Protein AF-A0A2E2MD59-F1 (afdb_monomer)

Mean predicted aligned error: 12.91 Å

Foldseek 3Di:
DWFWKAFPDQPDFDFDVVVVRDTAHRQTDTDDCPDPRNVVCVVVVRIDGPDVPVPDDPDPDDDDDDDDDDDDDDD

Solvent-accessible surface area (backbone atoms only — not comparable to full-atom values): 4994 Å² total; per-residue (Å²): 99,80,44,51,31,18,45,67,46,80,83,53,85,42,70,30,73,94,59,82,53,41,65,51,47,61,89,34,42,77,40,49,58,73,41,73,71,49,39,47,35,47,74,75,52,53,31,40,71,66,66,89,69,85,76,83,90,84,77,96,73,84,84,84,94,78,81,80,83,86,86,86,81,91,132

Sequence (75 aa):
MAERHKPKRADATIPMPDRGGALMPAGGAVIDAGMPYYRRLIADGDIVPVTDEATTKTRTGAPTRRGRSRERAKT

pLDDT: mean 77.6, std 18.67, range [43.09, 95.0]

Structure (mmCIF, N/CA/C/O backbone):
data_AF-A0A2E2MD59-F1
#
_entry.id   AF-A0A2E2MD59-F1
#
loop_
_atom_site.group_PDB
_atom_site.id
_atom_site.type_symbol
_atom_site.label_atom_id
_atom_site.label_alt_id
_atom_site.label_comp_id
_atom_site.label_asym_id
_atom_site.label_entity_id
_atom_site.label_seq_id
_atom_site.pdbx_PDB_ins_code
_atom_site.Cartn_x
_atom_site.Cartn_y
_atom_site.Cartn_z
_atom_site.occupancy
_atom_site.B_iso_or_equiv
_atom_site.auth_seq_id
_atom_site.auth_comp_id
_atom_site.auth_asym_id
_atom_site.auth_atom_id
_atom_site.pdbx_PDB_model_num
ATOM 1 N N . MET A 1 1 ? -6.754 13.054 -0.886 1.00 62.31 1 MET A N 1
ATOM 2 C CA . MET A 1 1 ? -5.317 13.411 -0.782 1.00 62.31 1 MET A CA 1
ATOM 3 C C . MET A 1 1 ? -4.549 12.201 -1.268 1.00 62.31 1 MET A C 1
ATOM 5 O O . MET A 1 1 ? -4.884 11.095 -0.860 1.00 62.31 1 MET A O 1
ATO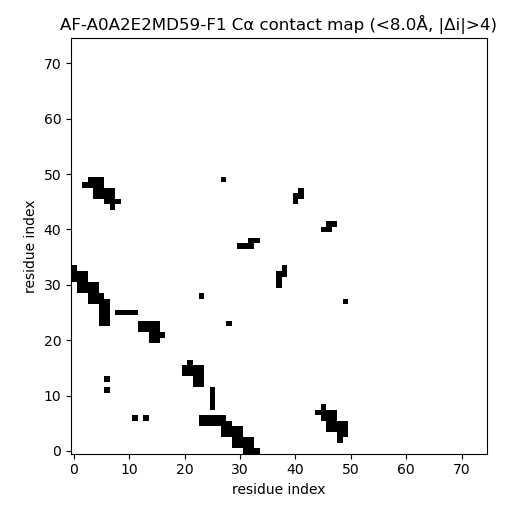M 9 N N . ALA A 1 2 ? -3.612 12.386 -2.195 1.00 75.88 2 ALA A N 1
ATOM 10 C CA . ALA A 1 2 ? -2.897 11.273 -2.806 1.00 75.88 2 ALA A CA 1
ATOM 11 C C . ALA A 1 2 ? -1.690 10.894 -1.936 1.00 75.88 2 ALA A C 1
ATOM 13 O O . ALA A 1 2 ? -0.765 11.688 -1.785 1.00 75.88 2 ALA A O 1
ATOM 14 N N . GLU A 1 3 ? -1.709 9.694 -1.362 1.00 85.88 3 GLU A N 1
ATOM 15 C CA . GLU A 1 3 ? -0.694 9.215 -0.422 1.00 85.88 3 GLU A CA 1
ATOM 16 C C . GLU A 1 3 ? -0.141 7.863 -0.863 1.00 85.88 3 GLU A C 1
ATOM 18 O O . GLU A 1 3 ? -0.853 7.023 -1.421 1.00 85.88 3 GLU A O 1
ATOM 23 N N . ARG A 1 4 ? 1.149 7.628 -0.607 1.00 91.19 4 ARG A N 1
ATOM 24 C CA . ARG A 1 4 ? 1.808 6.388 -1.018 1.00 91.19 4 ARG A CA 1
ATOM 25 C C . ARG A 1 4 ? 1.636 5.306 0.043 1.00 91.19 4 ARG A C 1
ATOM 27 O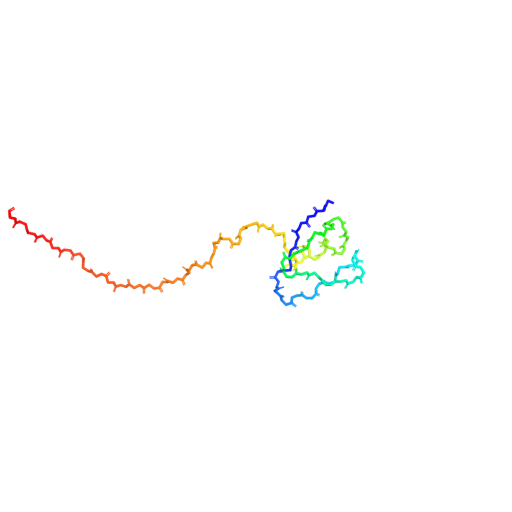 O . ARG A 1 4 ? 2.146 5.433 1.152 1.00 91.19 4 ARG A O 1
ATOM 34 N N . HIS A 1 5 ? 0.975 4.220 -0.336 1.00 91.81 5 HIS A N 1
ATOM 35 C CA . HIS A 1 5 ? 0.733 3.060 0.517 1.00 91.81 5 HIS A CA 1
ATOM 36 C C . HIS A 1 5 ? 1.276 1.796 -0.137 1.00 91.81 5 HIS A C 1
ATOM 38 O O . HIS A 1 5 ? 1.299 1.686 -1.362 1.00 91.81 5 HIS A O 1
ATOM 44 N N . LYS A 1 6 ? 1.717 0.841 0.680 1.00 93.00 6 LYS A N 1
ATOM 45 C CA . LYS A 1 6 ? 2.161 -0.481 0.235 1.00 93.00 6 LYS A CA 1
ATOM 46 C C . LYS A 1 6 ? 1.341 -1.585 0.889 1.00 93.00 6 LYS A C 1
ATOM 48 O O . LYS A 1 6 ? 0.877 -1.395 2.015 1.00 93.00 6 LYS A O 1
ATOM 53 N N . PRO A 1 7 ? 1.210 -2.749 0.238 1.00 94.12 7 PRO A N 1
ATOM 54 C CA . PRO A 1 7 ? 0.652 -3.920 0.887 1.00 94.12 7 PRO A CA 1
ATOM 55 C C . PRO A 1 7 ? 1.481 -4.306 2.116 1.00 94.12 7 PRO A C 1
ATOM 57 O O . PRO A 1 7 ? 2.714 -4.269 2.090 1.00 94.12 7 PRO A O 1
ATOM 60 N N . LYS A 1 8 ? 0.810 -4.681 3.206 1.00 91.62 8 LYS A N 1
ATOM 61 C CA . LYS A 1 8 ? 1.473 -5.162 4.426 1.00 91.62 8 LYS A CA 1
ATOM 62 C C . LYS A 1 8 ? 2.183 -6.494 4.195 1.00 91.62 8 LYS A C 1
ATOM 64 O O . LYS A 1 8 ? 3.242 -6.734 4.774 1.00 91.62 8 LYS A O 1
ATOM 69 N N . ARG A 1 9 ? 1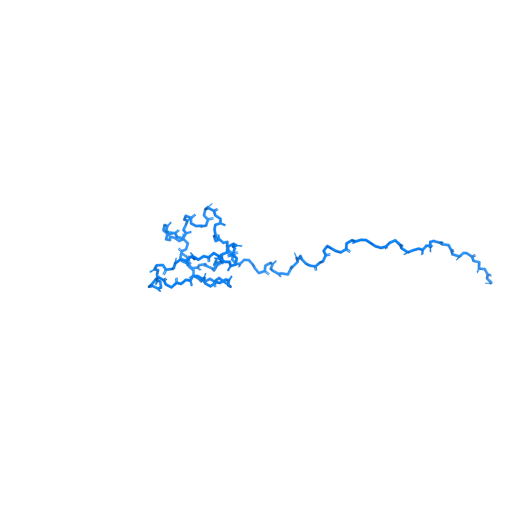.592 -7.361 3.367 1.00 88.50 9 ARG A N 1
ATOM 70 C CA . ARG A 1 9 ? 2.173 -8.643 2.954 1.00 88.50 9 ARG A CA 1
ATOM 71 C C . ARG A 1 9 ? 2.657 -8.552 1.511 1.00 88.50 9 ARG A C 1
ATOM 73 O O . ARG A 1 9 ? 1.956 -8.003 0.669 1.00 88.50 9 ARG A O 1
ATOM 80 N N . ALA A 1 10 ? 3.838 -9.092 1.224 1.00 82.31 10 ALA A N 1
ATOM 81 C CA . ALA A 1 10 ? 4.450 -9.009 -0.105 1.00 82.31 10 ALA A CA 1
ATOM 82 C C . ALA A 1 10 ? 3.681 -9.795 -1.187 1.00 82.31 10 ALA A C 1
ATOM 84 O O . ALA A 1 10 ? 3.799 -9.487 -2.368 1.00 82.31 10 ALA A O 1
ATOM 85 N N . ASP A 1 11 ? 2.894 -10.785 -0.773 1.00 87.44 11 ASP A N 1
ATOM 86 C CA . ASP A 1 11 ? 2.028 -11.640 -1.587 1.00 87.44 11 ASP A CA 1
ATOM 87 C C . ASP A 1 11 ? 0.572 -11.142 -1.661 1.00 87.44 11 ASP A C 1
ATOM 89 O O . ASP A 1 11 ? -0.266 -11.750 -2.330 1.00 87.44 11 ASP A O 1
ATOM 93 N N . ALA A 1 12 ? 0.241 -10.032 -0.990 1.00 88.06 12 ALA A N 1
ATOM 94 C CA . ALA A 1 12 ? -1.113 -9.498 -1.013 1.00 88.06 12 ALA A CA 1
ATOM 95 C C . ALA A 1 12 ? -1.479 -8.990 -2.414 1.00 88.06 12 ALA A C 1
ATOM 97 O O . ALA A 1 12 ? -0.835 -8.110 -2.985 1.00 88.06 12 ALA A O 1
ATOM 98 N N . THR A 1 13 ? -2.565 -9.542 -2.949 1.00 92.38 13 THR A N 1
ATOM 99 C CA . THR A 1 13 ? -3.095 -9.205 -4.270 1.00 92.38 13 THR A CA 1
ATOM 100 C C . THR A 1 13 ? -4.191 -8.158 -4.108 1.00 92.38 13 THR A C 1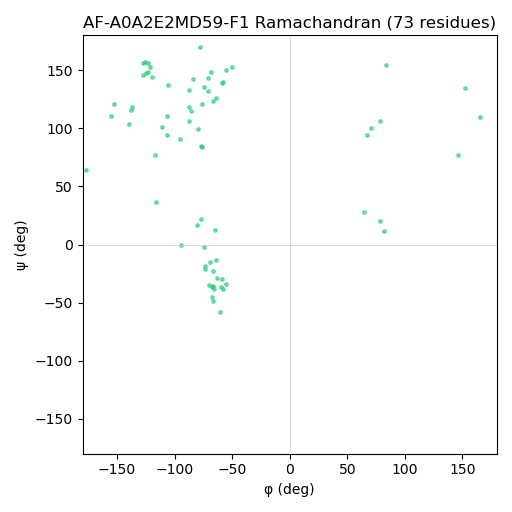
ATOM 102 O O . THR A 1 13 ? -5.350 -8.494 -3.880 1.00 92.38 13 THR A O 1
ATOM 105 N N . ILE A 1 14 ? -3.818 -6.878 -4.168 1.00 91.19 14 ILE A N 1
ATOM 106 C CA . ILE A 1 14 ? -4.743 -5.765 -3.910 1.00 91.19 14 ILE A CA 1
ATOM 107 C C . ILE A 1 14 ? -5.087 -5.076 -5.232 1.00 91.19 14 ILE A C 1
ATOM 109 O O . ILE A 1 14 ? -4.204 -4.448 -5.817 1.00 91.19 14 ILE A O 1
ATOM 113 N N . PRO A 1 15 ? -6.327 -5.186 -5.737 1.00 93.75 15 PRO A N 1
ATOM 114 C CA . PRO A 1 15 ? -6.718 -4.520 -6.971 1.00 93.75 15 PRO A CA 1
ATOM 115 C C . PRO A 1 15 ? -6.823 -3.004 -6.784 1.00 93.75 15 PRO A C 1
ATOM 117 O O . PRO A 1 15 ? -7.282 -2.507 -5.760 1.00 93.75 15 PRO A O 1
ATOM 120 N N . MET A 1 16 ? -6.425 -2.265 -7.812 1.00 93.88 16 MET A N 1
ATOM 121 C CA . MET A 1 16 ? -6.505 -0.813 -7.891 1.00 93.88 16 MET A CA 1
ATOM 122 C C . MET A 1 16 ? -7.623 -0.415 -8.862 1.00 93.88 16 MET A C 1
ATOM 124 O O . MET A 1 16 ? -7.397 -0.362 -10.078 1.00 93.88 16 MET A O 1
ATOM 128 N N . PRO A 1 17 ? -8.850 -0.158 -8.373 1.00 90.69 17 PRO A N 1
ATOM 129 C CA . PRO A 1 17 ? -9.990 0.147 -9.239 1.00 90.69 17 PRO A CA 1
ATOM 130 C C . PRO A 1 17 ? -9.810 1.444 -10.043 1.00 90.69 17 PRO A C 1
ATOM 132 O O . PRO A 1 17 ? -10.298 1.537 -11.164 1.00 90.69 17 PRO A O 1
ATOM 135 N N . ASP A 1 18 ? -9.054 2.414 -9.526 1.00 88.19 18 ASP A N 1
ATOM 136 C CA . ASP A 1 18 ? -8.686 3.655 -10.224 1.00 88.19 18 ASP A CA 1
ATOM 137 C C . ASP A 1 18 ? -7.705 3.438 -11.390 1.00 88.19 18 ASP A C 1
ATOM 139 O O . ASP A 1 18 ? -7.566 4.310 -12.244 1.00 88.19 18 ASP A O 1
ATOM 143 N N . ARG A 1 19 ? -7.051 2.270 -11.469 1.00 88.69 19 ARG A N 1
ATOM 144 C CA . ARG A 1 19 ? -6.120 1.900 -12.550 1.00 88.69 19 ARG A CA 1
ATOM 145 C C . ARG A 1 19 ? -6.611 0.716 -13.376 1.00 88.69 19 ARG A C 1
ATOM 147 O O . ARG A 1 19 ? -5.823 -0.143 -13.764 1.00 88.69 19 ARG A O 1
ATOM 154 N N . GLY A 1 20 ? -7.920 0.636 -13.610 1.00 86.56 20 GLY A N 1
ATOM 155 C CA . GLY A 1 20 ? -8.506 -0.421 -14.439 1.00 86.56 20 GLY A CA 1
ATOM 156 C C . GLY A 1 20 ? -8.337 -1.824 -13.848 1.00 86.56 20 GLY A C 1
ATOM 157 O O . GLY A 1 20 ? -8.244 -2.794 -14.593 1.00 86.56 20 GLY A O 1
ATOM 158 N N . GLY A 1 21 ? -8.251 -1.936 -12.518 1.00 87.25 21 GLY A N 1
ATOM 159 C CA . GLY A 1 21 ? -8.090 -3.215 -11.826 1.00 87.25 21 GLY A CA 1
ATOM 160 C C . GLY A 1 21 ? -6.654 -3.741 -11.780 1.00 87.25 21 GLY A C 1
ATOM 161 O O . GLY A 1 21 ? -6.452 -4.888 -11.386 1.00 87.25 21 GLY A O 1
ATOM 162 N N . ALA A 1 22 ? -5.656 -2.928 -12.145 1.00 92.31 22 ALA A N 1
ATOM 163 C CA . ALA A 1 22 ? -4.248 -3.277 -11.963 1.00 92.31 22 ALA A CA 1
ATOM 164 C C . ALA A 1 22 ? -3.944 -3.630 -10.497 1.00 92.31 22 ALA A C 1
ATOM 166 O O . ALA A 1 22 ? -4.570 -3.102 -9.585 1.00 92.31 22 ALA A O 1
ATOM 167 N N . LEU A 1 23 ? 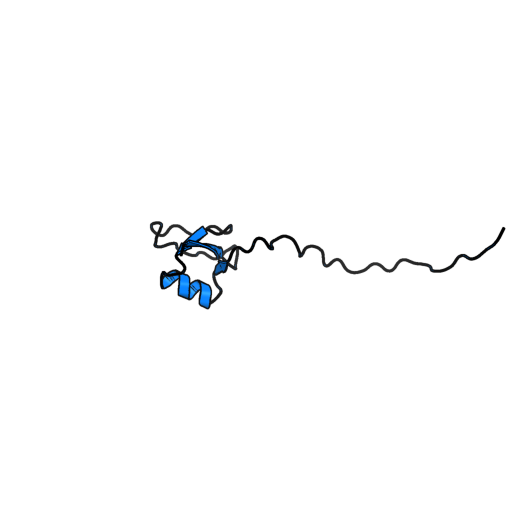-2.973 -4.504 -10.245 1.00 93.00 23 LEU A N 1
ATOM 168 C CA . LEU A 1 23 ? -2.613 -4.887 -8.880 1.00 93.00 23 LEU A CA 1
ATOM 169 C C . LEU A 1 23 ? -1.641 -3.884 -8.254 1.00 93.00 23 LEU A C 1
ATOM 171 O O . LEU A 1 23 ? -0.728 -3.388 -8.919 1.00 93.00 23 LEU A O 1
ATOM 175 N N . MET A 1 24 ? -1.813 -3.619 -6.960 1.00 92.69 24 MET A N 1
ATOM 176 C CA . MET A 1 24 ? -0.903 -2.777 -6.197 1.00 92.69 24 MET A CA 1
ATOM 177 C C . MET A 1 24 ? 0.483 -3.440 -6.143 1.00 92.69 24 MET A C 1
ATOM 179 O O . MET A 1 24 ? 0.601 -4.588 -5.712 1.00 92.69 24 MET A O 1
ATOM 183 N N . PRO A 1 25 ? 1.553 -2.735 -6.543 1.00 91.56 25 PRO A N 1
ATOM 184 C CA . PRO A 1 25 ? 2.904 -3.266 -6.465 1.00 91.56 25 PRO A CA 1
ATOM 185 C C . PRO A 1 25 ? 3.348 -3.408 -5.005 1.00 91.56 25 PRO A C 1
ATOM 187 O O . PRO A 1 25 ? 3.021 -2.576 -4.159 1.00 91.56 25 PRO A O 1
ATOM 190 N N . ALA A 1 26 ? 4.194 -4.401 -4.720 1.00 88.25 26 ALA A N 1
ATOM 191 C CA . ALA A 1 26 ? 4.752 -4.622 -3.380 1.00 88.25 26 ALA A CA 1
ATOM 192 C C . ALA A 1 26 ? 5.544 -3.409 -2.843 1.00 88.25 26 ALA A C 1
ATOM 194 O O . ALA A 1 26 ? 5.572 -3.155 -1.641 1.00 88.25 26 ALA A O 1
ATOM 195 N N . GLY A 1 27 ? 6.149 -2.618 -3.739 1.00 86.56 27 GLY A N 1
ATOM 196 C CA . GLY A 1 27 ? 6.831 -1.360 -3.402 1.00 86.56 27 GLY A CA 1
ATOM 197 C C . GLY A 1 27 ? 5.890 -0.190 -3.082 1.00 86.56 27 GLY A C 1
ATOM 198 O O . GLY A 1 27 ? 6.356 0.902 -2.761 1.00 86.56 27 GLY A O 1
ATOM 199 N N . GLY A 1 28 ? 4.581 -0.405 -3.180 1.00 90.69 28 GLY A N 1
ATOM 200 C CA . GLY A 1 28 ? 3.543 0.576 -2.920 1.00 90.69 28 GLY A CA 1
ATOM 201 C C . GLY A 1 28 ? 3.224 1.493 -4.092 1.00 90.69 28 GLY A C 1
ATOM 202 O O . GLY A 1 28 ? 4.057 1.767 -4.960 1.00 90.69 28 GLY A O 1
ATOM 203 N N . ALA A 1 29 ? 1.994 1.993 -4.086 1.00 91.69 29 ALA A N 1
ATOM 204 C CA . ALA A 1 29 ? 1.446 2.902 -5.076 1.00 91.69 29 ALA A CA 1
ATOM 205 C C . ALA A 1 29 ? 0.854 4.141 -4.407 1.00 91.69 29 ALA A C 1
ATOM 207 O O . ALA A 1 29 ? 0.483 4.133 -3.233 1.00 91.69 29 ALA A O 1
ATOM 208 N N . VAL A 1 30 ? 0.777 5.220 -5.181 1.00 92.81 30 VAL A N 1
ATOM 209 C CA . VAL A 1 30 ? 0.021 6.409 -4.793 1.00 92.81 30 VAL A CA 1
ATOM 210 C C . VAL A 1 30 ? -1.458 6.104 -4.995 1.00 92.81 30 VAL A C 1
ATOM 212 O O . VAL A 1 30 ? -1.863 5.774 -6.112 1.00 92.81 30 VAL A O 1
ATOM 215 N N . ILE A 1 31 ? -2.219 6.200 -3.910 1.00 91.06 31 ILE A N 1
ATOM 216 C CA . ILE A 1 31 ? -3.661 5.962 -3.853 1.00 91.06 31 ILE A CA 1
ATOM 217 C C . ILE A 1 31 ? -4.366 7.172 -3.246 1.00 91.06 31 ILE A C 1
ATOM 219 O O . ILE A 1 31 ? -3.761 7.947 -2.503 1.00 91.06 31 ILE A O 1
ATOM 223 N N . ASP A 1 32 ? -5.654 7.333 -3.538 1.00 90.56 32 ASP A N 1
ATOM 224 C CA . ASP A 1 32 ? -6.475 8.319 -2.842 1.00 90.56 32 ASP A CA 1
ATOM 225 C C . ASP A 1 32 ? -7.068 7.708 -1.569 1.00 90.56 32 ASP A C 1
ATOM 227 O O . ASP A 1 32 ? -8.015 6.920 -1.619 1.00 90.56 32 ASP A O 1
ATOM 231 N N . ALA A 1 33 ? -6.529 8.102 -0.414 1.00 87.00 33 ALA A N 1
ATOM 232 C CA . ALA A 1 33 ? -7.019 7.660 0.893 1.00 87.00 33 ALA A CA 1
ATOM 233 C C . ALA A 1 33 ? -8.463 8.129 1.184 1.00 87.00 33 ALA A C 1
ATOM 235 O O . ALA A 1 33 ? -9.112 7.620 2.100 1.00 87.00 33 ALA A O 1
ATOM 236 N N . GLY A 1 34 ? -8.989 9.076 0.394 1.00 90.25 34 GLY A N 1
ATOM 237 C CA . GLY A 1 34 ? -10.389 9.492 0.447 1.00 90.25 34 GLY A CA 1
ATOM 238 C C . GLY A 1 34 ? -11.366 8.478 -0.158 1.00 90.25 34 GLY A C 1
ATOM 239 O O . GLY A 1 34 ? -12.547 8.491 0.195 1.00 90.25 34 GLY A O 1
ATOM 240 N N . MET A 1 35 ? -10.906 7.572 -1.030 1.00 91.25 35 MET A N 1
ATOM 241 C CA . MET A 1 35 ? -11.783 6.575 -1.645 1.00 91.25 35 MET A CA 1
ATOM 242 C C . MET A 1 35 ? -12.211 5.515 -0.617 1.00 91.25 35 MET A C 1
ATOM 244 O O . MET A 1 35 ? -11.353 4.927 0.049 1.00 91.25 35 MET A O 1
ATOM 248 N N . PRO A 1 36 ? -13.514 5.172 -0.527 1.00 93.88 36 PRO A N 1
ATOM 249 C CA . PRO A 1 36 ? -14.018 4.197 0.445 1.00 93.88 36 PRO A CA 1
ATOM 250 C C . PRO A 1 36 ? -13.323 2.834 0.387 1.00 93.88 36 PRO A C 1
ATOM 252 O O . PRO A 1 36 ? -13.149 2.191 1.419 1.00 93.88 36 PRO A O 1
ATOM 255 N N . TYR A 1 37 ? -12.916 2.410 -0.812 1.00 93.50 37 TYR A N 1
ATOM 256 C CA . TYR A 1 37 ? -12.182 1.167 -1.031 1.00 93.50 37 TYR A CA 1
ATOM 257 C C . TYR A 1 37 ? -10.843 1.162 -0.280 1.00 93.50 37 TYR A C 1
ATOM 259 O O . TYR A 1 37 ? -10.620 0.328 0.595 1.00 93.50 37 TYR A O 1
ATOM 267 N N . TYR A 1 38 ? -9.988 2.147 -0.556 1.00 93.19 38 TYR A N 1
ATOM 268 C CA . TYR A 1 38 ? -8.680 2.257 0.080 1.00 93.19 38 TYR A CA 1
ATOM 269 C C . TYR A 1 38 ? -8.772 2.564 1.568 1.00 93.19 38 TYR A C 1
ATOM 271 O O . TYR A 1 38 ? -8.017 2.006 2.358 1.00 93.19 38 TYR A O 1
ATOM 279 N N . ARG A 1 39 ? -9.742 3.386 1.972 1.00 94.00 39 ARG A N 1
ATOM 280 C CA . ARG A 1 39 ? -9.973 3.706 3.379 1.00 94.00 39 ARG A CA 1
ATOM 281 C C . ARG A 1 39 ? -10.252 2.459 4.227 1.00 94.00 39 ARG A C 1
ATOM 283 O O . ARG A 1 39 ? -9.777 2.395 5.356 1.00 94.00 39 ARG A O 1
ATOM 290 N N . ARG A 1 40 ? -10.994 1.478 3.697 1.00 95.00 40 ARG A N 1
ATOM 291 C CA . ARG A 1 40 ? -11.233 0.194 4.383 1.00 95.00 40 ARG A CA 1
ATOM 292 C C . ARG A 1 40 ? -9.950 -0.618 4.514 1.00 95.00 40 ARG A C 1
ATOM 294 O O . ARG A 1 40 ? -9.599 -0.984 5.622 1.00 95.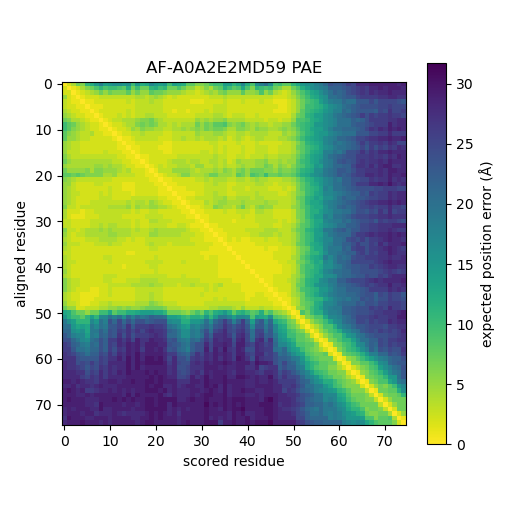00 40 ARG A O 1
ATOM 301 N N . LEU A 1 41 ? -9.194 -0.775 3.427 1.00 94.25 41 LEU A N 1
ATOM 302 C CA . LEU A 1 41 ? -7.919 -1.504 3.451 1.00 94.25 41 LEU A CA 1
ATOM 303 C C . LEU A 1 41 ? -6.897 -0.894 4.421 1.00 94.25 41 LEU A C 1
ATOM 305 O O . LEU A 1 41 ? -6.138 -1.620 5.059 1.00 94.25 41 LEU A O 1
ATOM 309 N N . ILE A 1 42 ? -6.871 0.437 4.538 1.00 93.75 42 ILE A N 1
ATOM 310 C CA . ILE A 1 42 ? -6.031 1.140 5.517 1.00 93.75 42 ILE A CA 1
ATOM 311 C C . ILE A 1 42 ? -6.517 0.845 6.942 1.00 93.75 42 ILE A C 1
ATOM 313 O O . ILE A 1 42 ? -5.702 0.556 7.814 1.00 93.75 42 ILE A O 1
ATOM 317 N N . ALA A 1 43 ? -7.831 0.896 7.183 1.00 93.44 43 ALA A N 1
ATOM 318 C CA . ALA A 1 43 ? -8.418 0.629 8.497 1.00 93.44 43 ALA A CA 1
ATOM 319 C C . ALA A 1 43 ? -8.227 -0.829 8.952 1.00 93.44 43 ALA A C 1
ATOM 321 O O . ALA A 1 43 ? -7.926 -1.066 10.120 1.00 93.44 43 ALA A O 1
ATOM 322 N N . ASP A 1 44 ? -8.338 -1.782 8.026 1.00 93.62 44 ASP A N 1
ATOM 323 C CA . ASP A 1 44 ? -8.093 -3.208 8.265 1.00 93.62 44 ASP A CA 1
ATOM 324 C C . ASP A 1 44 ? -6.586 -3.509 8.420 1.00 93.62 44 ASP A C 1
ATOM 326 O O . ASP A 1 44 ? -6.181 -4.522 8.997 1.00 93.62 44 ASP A O 1
ATOM 330 N N . GLY A 1 45 ? -5.731 -2.591 7.955 1.00 92.44 45 GLY A N 1
ATOM 331 C CA . GLY A 1 45 ? -4.277 -2.712 7.998 1.00 92.44 45 GLY A CA 1
ATOM 332 C C . GLY A 1 45 ? -3.707 -3.628 6.915 1.00 92.44 45 GLY A C 1
ATOM 333 O O . GLY A 1 45 ? -2.583 -4.117 7.061 1.00 92.44 45 GLY A O 1
ATOM 334 N N . ASP A 1 46 ? -4.459 -3.867 5.840 1.00 93.44 46 ASP A N 1
ATOM 335 C CA . ASP A 1 46 ? -4.010 -4.612 4.661 1.00 93.44 46 ASP A CA 1
ATOM 336 C C . ASP A 1 46 ? -2.977 -3.824 3.855 1.00 93.44 46 ASP A C 1
ATOM 338 O O . ASP A 1 46 ? -2.020 -4.397 3.320 1.00 93.44 46 ASP A O 1
ATOM 342 N N . ILE A 1 47 ? -3.136 -2.500 3.814 1.00 93.44 47 ILE A N 1
ATOM 343 C CA . ILE A 1 47 ? -2.144 -1.572 3.273 1.00 93.44 47 ILE A CA 1
ATOM 344 C C . ILE A 1 47 ? -1.692 -0.596 4.346 1.00 93.44 47 ILE A C 1
ATOM 346 O O . ILE A 1 47 ? -2.469 -0.158 5.190 1.00 93.44 47 ILE A O 1
ATOM 350 N N . VAL A 1 48 ? -0.414 -0.249 4.298 1.00 92.62 48 VAL A N 1
ATOM 351 C CA . VAL A 1 48 ? 0.229 0.650 5.253 1.00 92.62 48 VAL A CA 1
ATOM 352 C C . VAL A 1 48 ? 0.889 1.804 4.510 1.00 92.62 48 VAL A C 1
ATOM 354 O O . VAL A 1 48 ? 1.360 1.607 3.382 1.00 92.62 48 VAL A O 1
ATOM 357 N N . PRO A 1 49 ? 0.944 3.006 5.104 1.00 91.38 49 PRO A N 1
ATOM 358 C CA . PRO A 1 49 ? 1.680 4.110 4.513 1.00 91.38 49 PRO A CA 1
ATOM 359 C C . PRO A 1 49 ? 3.142 3.706 4.324 1.00 91.38 49 PRO A C 1
ATOM 361 O O . PRO A 1 49 ? 3.743 3.023 5.160 1.00 91.38 49 PRO A O 1
ATOM 364 N N . VAL A 1 50 ? 3.722 4.107 3.196 1.00 88.19 50 VAL A N 1
ATOM 365 C CA . VAL A 1 50 ? 5.157 3.950 2.967 1.00 88.19 50 VAL A CA 1
ATOM 366 C C . VAL A 1 50 ? 5.866 5.035 3.771 1.00 88.19 50 VAL A C 1
ATOM 368 O O . VAL A 1 50 ? 6.170 6.103 3.251 1.00 88.19 50 VAL A O 1
ATOM 371 N N . THR A 1 51 ? 6.106 4.780 5.056 1.00 73.12 51 THR A N 1
ATOM 372 C CA . THR A 1 51 ? 7.124 5.511 5.810 1.00 73.12 51 THR A CA 1
ATOM 373 C C . THR A 1 51 ? 8.492 5.003 5.360 1.00 73.12 51 THR A C 1
ATOM 375 O O . THR A 1 51 ? 8.700 3.798 5.206 1.00 73.12 51 THR A O 1
ATOM 378 N N . ASP A 1 52 ? 9.437 5.910 5.133 1.00 57.03 52 ASP A N 1
ATOM 379 C CA . ASP A 1 52 ? 10.816 5.618 4.702 1.00 57.03 52 ASP A CA 1
ATOM 380 C C . ASP A 1 52 ? 11.639 4.834 5.763 1.00 57.03 52 ASP A C 1
ATOM 382 O O . ASP A 1 52 ? 12.846 4.667 5.659 1.00 57.03 52 ASP A O 1
ATOM 386 N N . GLU A 1 53 ? 10.994 4.283 6.798 1.00 50.59 53 GLU A N 1
ATOM 387 C CA . GLU A 1 53 ? 11.598 3.577 7.938 1.00 50.59 53 GLU A CA 1
ATOM 388 C C . GLU A 1 53 ? 12.063 2.137 7.630 1.00 50.59 53 GLU A C 1
ATOM 390 O O . GLU A 1 53 ? 12.241 1.310 8.524 1.00 50.59 53 GLU A O 1
ATOM 395 N N . ALA A 1 54 ? 12.318 1.799 6.365 1.00 48.50 54 ALA A N 1
ATOM 396 C CA . ALA A 1 54 ? 12.900 0.503 6.002 1.00 48.50 54 ALA A CA 1
ATOM 397 C C . ALA A 1 54 ? 14.432 0.437 6.185 1.00 48.50 54 ALA A C 1
ATOM 399 O O . ALA A 1 54 ? 15.065 -0.492 5.686 1.00 48.50 54 ALA A O 1
ATOM 400 N N . THR A 1 55 ? 15.037 1.361 6.940 1.00 46.53 55 THR A N 1
ATOM 401 C CA . THR A 1 55 ? 16.351 1.149 7.557 1.00 46.53 55 THR A CA 1
ATOM 402 C C . THR A 1 55 ? 16.149 1.050 9.065 1.00 46.53 55 THR A C 1
ATOM 404 O O . THR A 1 55 ? 15.888 2.047 9.719 1.00 46.53 55 THR A O 1
ATOM 407 N N . THR A 1 56 ? 16.158 -0.171 9.602 1.00 45.03 56 THR A N 1
ATOM 408 C CA . THR A 1 56 ? 16.414 -0.569 11.010 1.00 45.03 56 THR A CA 1
ATOM 409 C C . THR A 1 56 ? 15.557 -1.790 11.347 1.00 45.03 56 THR A C 1
ATOM 411 O O . THR A 1 56 ? 14.537 -1.678 12.017 1.00 45.03 56 THR A O 1
ATOM 414 N N . LYS A 1 57 ? 15.965 -2.981 10.885 1.00 50.16 57 LYS A N 1
ATOM 415 C CA . LYS A 1 57 ? 15.888 -4.244 11.660 1.00 50.16 57 LYS A CA 1
ATOM 416 C C . LYS A 1 57 ? 16.509 -5.420 10.895 1.00 50.16 57 LYS A C 1
ATOM 418 O O . LYS A 1 57 ? 15.887 -6.433 10.608 1.00 50.16 57 LYS A O 1
ATOM 423 N N . THR A 1 58 ? 17.808 -5.302 10.665 1.00 47.41 58 THR A N 1
ATOM 424 C CA . THR A 1 58 ? 18.730 -6.438 10.542 1.00 47.41 58 THR A CA 1
ATOM 425 C C . THR A 1 58 ? 19.969 -5.958 11.293 1.00 47.41 58 THR A C 1
ATOM 427 O O . THR A 1 58 ? 20.643 -5.044 10.844 1.00 47.41 58 THR A O 1
ATOM 430 N N . ARG A 1 59 ? 20.272 -6.397 12.514 1.00 47.06 59 ARG A N 1
ATOM 431 C CA . ARG A 1 59 ? 20.573 -7.775 12.904 1.00 47.06 59 ARG A CA 1
ATOM 432 C C . ARG A 1 59 ? 20.270 -7.970 14.397 1.00 47.06 59 ARG A C 1
ATOM 434 O O . ARG A 1 59 ? 21.031 -7.512 15.244 1.00 47.06 59 ARG A O 1
ATOM 441 N N . THR A 1 60 ? 19.231 -8.736 14.723 1.00 53.28 60 THR A N 1
ATOM 442 C CA . THR A 1 60 ? 19.221 -9.499 15.980 1.00 53.28 60 THR A CA 1
ATOM 443 C C . THR A 1 60 ? 20.110 -10.716 15.757 1.00 53.28 60 THR A C 1
ATOM 445 O O . THR A 1 60 ? 19.651 -11.773 15.343 1.00 53.28 60 THR A O 1
ATOM 448 N N . GLY A 1 61 ? 21.412 -10.521 15.952 1.00 43.09 61 GLY A N 1
ATOM 449 C CA . GLY A 1 61 ? 22.399 -11.585 16.092 1.00 43.09 61 GLY A CA 1
ATOM 450 C C . GLY A 1 61 ? 23.012 -11.493 17.484 1.00 43.09 61 GLY A C 1
ATOM 451 O O . GLY A 1 61 ? 24.100 -10.952 17.647 1.00 43.09 61 GLY A O 1
ATOM 452 N N . ALA A 1 62 ? 22.288 -11.959 18.497 1.00 51.38 62 ALA A N 1
ATOM 453 C CA . ALA A 1 62 ? 22.879 -12.320 19.784 1.00 51.38 62 ALA A CA 1
ATOM 454 C C . ALA A 1 62 ? 23.569 -13.697 19.653 1.00 51.38 62 ALA A C 1
ATOM 456 O O . ALA A 1 62 ? 23.238 -14.443 18.732 1.00 51.38 62 ALA A O 1
ATOM 457 N N . PRO A 1 63 ? 24.353 -14.168 20.634 1.00 61.38 63 PRO A N 1
ATOM 458 C CA . PRO A 1 63 ? 25.404 -13.527 21.428 1.00 61.38 63 PRO A CA 1
ATOM 459 C C . PRO A 1 63 ? 26.734 -14.315 21.282 1.00 61.38 63 PRO A C 1
ATOM 461 O O . PRO A 1 63 ? 26.727 -15.518 21.034 1.00 61.38 63 PRO A O 1
ATOM 464 N N . THR A 1 64 ? 27.906 -13.709 21.504 1.00 51.78 64 THR A N 1
ATOM 465 C CA . THR A 1 64 ? 29.129 -14.506 21.742 1.00 51.78 64 THR A CA 1
ATOM 466 C C . THR A 1 64 ? 29.967 -13.938 22.880 1.00 51.78 64 THR A C 1
ATOM 468 O O . THR A 1 64 ? 30.435 -12.803 22.892 1.00 51.78 64 THR A O 1
ATOM 471 N N . ARG A 1 65 ? 30.080 -14.805 23.880 1.00 58.50 65 ARG A N 1
ATOM 472 C CA . ARG A 1 65 ? 30.829 -14.728 25.120 1.00 58.50 65 ARG A CA 1
ATOM 473 C C . ARG A 1 65 ? 32.294 -15.066 24.806 1.00 58.50 65 ARG A C 1
ATOM 475 O O . ARG A 1 65 ? 32.645 -16.235 24.710 1.00 58.50 65 ARG A O 1
ATOM 482 N N . ARG A 1 66 ? 33.153 -14.059 24.670 1.00 56.09 66 ARG A N 1
ATOM 483 C CA . ARG A 1 66 ? 34.628 -14.139 24.748 1.00 56.09 66 ARG A CA 1
ATOM 484 C C . ARG A 1 66 ? 35.081 -12.760 25.218 1.00 56.09 66 ARG A C 1
ATOM 486 O O . ARG A 1 66 ? 34.754 -11.784 24.573 1.00 56.09 66 ARG A O 1
ATOM 493 N N . GLY A 1 67 ? 35.774 -12.542 26.318 1.00 50.34 67 GLY A N 1
ATOM 494 C CA . GLY A 1 67 ? 36.536 -13.405 27.197 1.00 50.34 67 GLY A CA 1
ATOM 495 C C . GLY A 1 67 ? 37.602 -12.495 27.815 1.00 50.34 67 GLY A C 1
ATOM 496 O O . GLY A 1 67 ? 38.225 -11.725 27.098 1.00 50.34 67 GLY A O 1
ATOM 497 N N . ARG A 1 68 ? 37.785 -12.601 29.134 1.00 53.22 68 ARG A N 1
ATOM 498 C CA . ARG A 1 68 ? 38.887 -12.036 29.936 1.00 53.22 68 ARG A CA 1
ATOM 499 C C . ARG A 1 68 ? 38.986 -10.516 30.081 1.00 53.22 68 ARG A C 1
ATOM 501 O O . ARG A 1 68 ? 39.716 -9.815 29.395 1.00 53.22 68 ARG A O 1
ATOM 508 N N . SER A 1 69 ? 38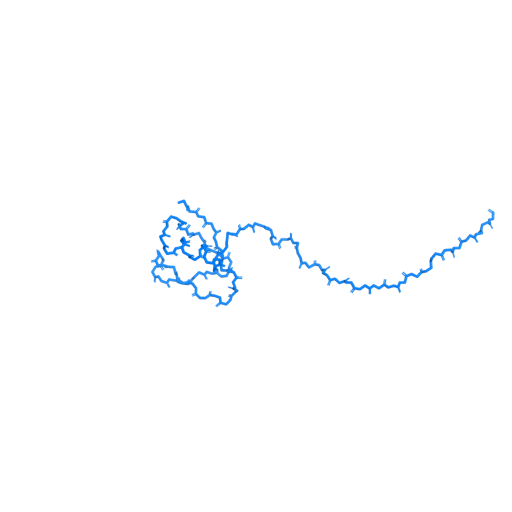.386 -10.074 31.181 1.00 53.53 69 SER A N 1
ATOM 509 C CA . SER A 1 69 ? 39.043 -9.173 32.124 1.00 53.53 69 SER A CA 1
ATOM 510 C C . SER A 1 69 ? 40.443 -9.667 32.531 1.00 53.53 69 SER A C 1
ATOM 512 O O . SER A 1 69 ? 40.654 -10.871 32.672 1.00 53.53 69 SER A O 1
ATOM 514 N N . ARG A 1 70 ? 41.290 -8.691 32.884 1.00 58.31 70 ARG A N 1
ATOM 515 C CA . ARG A 1 70 ? 42.570 -8.765 33.613 1.00 58.31 70 ARG A CA 1
ATOM 516 C C . ARG A 1 70 ? 43.787 -9.224 32.811 1.00 58.31 70 ARG A C 1
ATOM 518 O O . ARG A 1 70 ? 44.047 -10.412 32.711 1.00 58.31 70 ARG A O 1
ATOM 525 N N . GLU A 1 71 ? 44.650 -8.256 32.512 1.00 47.12 71 GLU A N 1
ATOM 526 C CA . GLU A 1 71 ? 46.035 -8.380 32.960 1.00 47.12 71 GLU A CA 1
ATOM 527 C 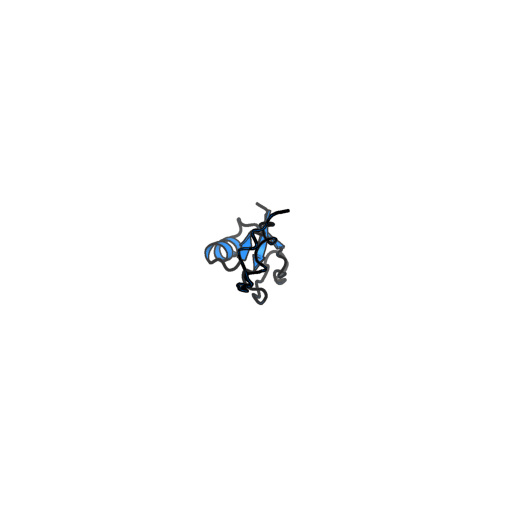C . GLU A 1 71 ? 46.560 -7.034 33.484 1.00 47.12 71 GLU A C 1
ATOM 529 O O . GLU A 1 71 ? 46.606 -6.024 32.788 1.00 47.12 71 GLU A O 1
ATOM 534 N N . ARG A 1 72 ? 46.859 -7.035 34.786 1.00 51.97 72 ARG A N 1
ATOM 535 C CA . ARG A 1 72 ? 47.711 -6.082 35.499 1.00 51.97 72 ARG A CA 1
ATOM 536 C C . ARG A 1 72 ? 49.142 -6.618 35.386 1.00 51.97 72 ARG A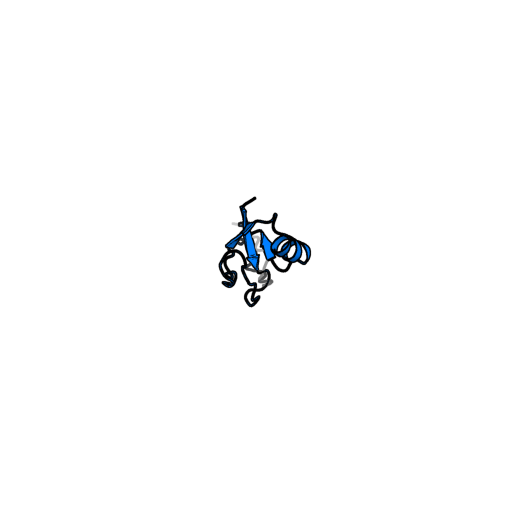 C 1
ATOM 538 O O . ARG A 1 72 ? 49.315 -7.772 35.755 1.00 51.97 72 ARG A O 1
ATOM 545 N N . ALA A 1 73 ? 50.120 -5.779 35.044 1.00 50.41 73 ALA A N 1
ATOM 546 C CA . ALA A 1 73 ? 51.475 -5.684 35.636 1.00 50.41 73 ALA A CA 1
ATOM 547 C C . ALA A 1 73 ? 52.352 -4.840 34.686 1.00 50.41 73 ALA A C 1
ATOM 549 O O . ALA A 1 73 ? 52.486 -5.180 33.523 1.00 50.41 73 ALA A O 1
ATOM 550 N N . LYS A 1 74 ? 52.741 -3.612 35.045 1.00 51.97 74 LYS A N 1
ATOM 551 C CA . LYS A 1 74 ? 53.912 -3.241 35.865 1.00 51.97 74 LYS A CA 1
ATOM 552 C C . LYS A 1 74 ? 55.235 -3.475 35.114 1.00 51.97 74 LYS A C 1
ATOM 554 O O . LYS A 1 74 ? 55.746 -4.589 35.083 1.00 51.97 74 LYS A O 1
ATOM 559 N N . THR A 1 75 ? 55.801 -2.399 34.579 1.00 51.78 75 THR A N 1
ATOM 560 C CA . THR A 1 75 ? 57.249 -2.196 34.438 1.00 51.78 75 THR A CA 1
ATOM 561 C C . THR A 1 75 ? 57.514 -0.719 34.667 1.00 51.78 75 THR A C 1
ATOM 563 O O . THR A 1 75 ? 56.690 0.087 34.179 1.00 51.78 75 THR A O 1
#

Nearest PDB structures (foldseek):
  5ghr-assembly2_D  TM=5.114E-01  e=9.891E-01  Thermococcus kodakarensis KOD1
  3anw-assembly1_A  TM=5.233E-01  e=1.789E+00  Thermococcus kodakarensis
  5ghs-assembly2_D  TM=5.078E-01  e=2.180E+00  Thermococcus kodakarensis KOD1
  8b9a-assembly1_C  TM=6.069E-01  e=3.236E+00  Saccharomyces cerevisiae
  6vqi-assembly1_a  TM=2.353E-01  e=6.676E+00  Rattus norvegicus

Radius of gyration: 23.22 Å; Cα contacts (8 Å, |Δi|>4): 79; chains: 1; bounding box: 71×28×50 Å

Secondary structure (DSSP, 8-state):
-EEEEEESSTT---EEGGGTTEEPPTT-EEEETTSHHHHHHHHHTSEEE--S--SS-------------------